Protein AF-A0A2M7L2T1-F1 (afdb_monomer)

Secondary structure (DSSP, 8-state):
--TTGGGT-HHHHHHHHHHHHHHHHHHHTTSS---EEEEEEGGGHHHHHHHHHH----SEEEEE----------

Nearest PDB structures (foldseek):
  4a27-assembly1_A  TM=7.426E-01  e=7.588E-02  Homo sapiens
  6lhr-assembly2_D  TM=7.704E-01  e=1.178E-01  Homo sapiens
  6lii-assembly2_C  TM=8.327E-01  e=1.701E-01  Homo sapiens
  4we3-assembly2_D  TM=7.602E-01  e=1.536E+00  Zingiber officinale
  4we3-assembly1_A  TM=6.955E-01  e=1.653E+00  Zingiber officinale

Radius of gyration: 16.8 Å; Cα contacts (8 Å, |Δi|>4): 50; chains: 1; bounding box: 35×46×33 Å

Structure (mmCIF, N/CA/C/O backbone):
data_AF-A0A2M7L2T1-F1
#
_entry.id   AF-A0A2M7L2T1-F1
#
loop_
_atom_site.group_PDB
_atom_site.id
_atom_site.type_symbol
_atom_site.label_atom_id
_atom_site.label_alt_id
_atom_site.label_comp_id
_atom_site.label_asym_id
_atom_site.label_entity_id
_atom_site.label_seq_id
_atom_site.pdbx_PDB_ins_code
_atom_site.Cartn_x
_atom_site.Cartn_y
_atom_site.Cartn_z
_atom_site.occupancy
_atom_site.B_iso_or_equiv
_atom_site.auth_seq_id
_atom_site.auth_comp_id
_atom_site.auth_asym_id
_atom_site.auth_atom_id
_atom_site.pdbx_PDB_model_num
ATOM 1 N N . MET A 1 1 ? -2.239 -7.924 -10.602 1.00 40.84 1 MET A N 1
ATOM 2 C CA . MET A 1 1 ? -1.863 -7.465 -11.959 1.00 40.84 1 MET A CA 1
ATOM 3 C C . MET A 1 1 ? -1.583 -5.964 -11.885 1.00 40.84 1 MET A C 1
ATOM 5 O O . MET A 1 1 ? -2.541 -5.229 -11.670 1.00 40.84 1 MET A O 1
ATOM 9 N N . PRO A 1 2 ? -0.324 -5.486 -11.922 1.00 49.75 2 PRO A N 1
ATOM 10 C CA . PRO A 1 2 ? -0.033 -4.073 -11.699 1.00 49.75 2 PRO A CA 1
ATOM 11 C C . PRO A 1 2 ? -0.265 -3.269 -12.983 1.00 49.75 2 PRO A C 1
ATOM 13 O O . PRO A 1 2 ? 0.097 -3.687 -14.077 1.00 49.75 2 PRO A O 1
ATOM 16 N N . ALA A 1 3 ? -0.870 -2.096 -12.836 1.00 51.59 3 ALA A N 1
ATOM 17 C CA . ALA A 1 3 ? -1.363 -1.246 -13.919 1.00 51.59 3 ALA A CA 1
ATOM 18 C C . ALA A 1 3 ? -0.297 -0.745 -14.922 1.00 51.59 3 ALA A C 1
ATOM 20 O O . ALA A 1 3 ? -0.654 -0.240 -15.982 1.00 51.59 3 ALA A O 1
ATOM 21 N N . VAL A 1 4 ? 1.000 -0.884 -14.626 1.00 56.06 4 VAL A N 1
ATOM 22 C CA . VAL A 1 4 ? 2.092 -0.384 -15.483 1.00 56.06 4 VAL A CA 1
ATOM 23 C C . VAL A 1 4 ? 2.299 -1.227 -16.750 1.00 56.06 4 VAL A C 1
ATOM 25 O O . VAL A 1 4 ? 2.580 -0.675 -17.812 1.00 56.06 4 VAL A O 1
ATOM 28 N N . THR A 1 5 ? 2.072 -2.545 -16.691 1.00 58.38 5 THR A N 1
ATOM 29 C CA . THR A 1 5 ? 2.172 -3.424 -17.872 1.00 58.38 5 THR A CA 1
ATOM 30 C C . THR A 1 5 ? 1.032 -3.198 -18.864 1.00 58.38 5 THR A C 1
ATOM 32 O O . THR A 1 5 ? 1.214 -3.418 -20.059 1.00 58.38 5 THR A O 1
ATOM 35 N N . LEU A 1 6 ? -0.112 -2.675 -18.404 1.00 57.25 6 LEU A N 1
ATOM 36 C CA . LEU A 1 6 ? -1.258 -2.327 -19.253 1.00 57.25 6 LEU A CA 1
ATOM 37 C C . LEU A 1 6 ? -0.918 -1.232 -20.285 1.00 57.25 6 LEU A C 1
ATOM 39 O O . LEU A 1 6 ? -1.546 -1.163 -21.337 1.00 57.25 6 LEU A O 1
ATOM 43 N N . LEU A 1 7 ? 0.088 -0.398 -19.999 1.00 71.12 7 LEU A N 1
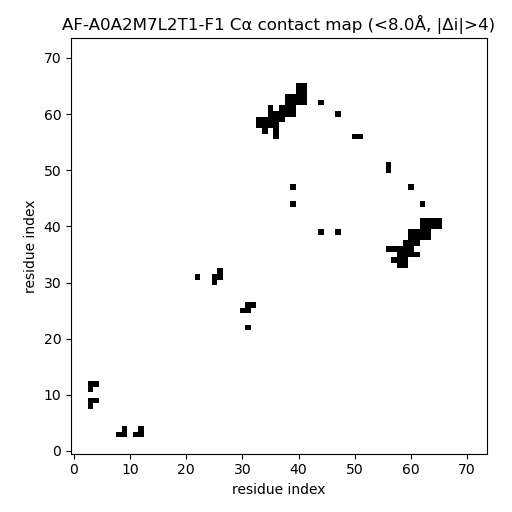ATOM 44 C CA . LEU A 1 7 ? 0.533 0.703 -20.861 1.00 71.12 7 LEU A CA 1
ATOM 45 C C . LEU A 1 7 ? 1.698 0.321 -21.795 1.00 71.12 7 LEU A C 1
ATOM 47 O O . LEU A 1 7 ? 2.205 1.181 -22.510 1.00 71.12 7 LEU A O 1
ATOM 51 N N . GLY A 1 8 ? 2.145 -0.944 -21.800 1.00 65.06 8 GLY A N 1
ATOM 52 C CA . GLY A 1 8 ? 3.245 -1.415 -22.657 1.00 65.06 8 GLY A CA 1
ATOM 53 C C . GLY A 1 8 ? 4.638 -0.897 -22.268 1.00 65.06 8 GLY A C 1
ATOM 54 O O . GLY A 1 8 ? 5.584 -1.037 -23.040 1.00 65.06 8 GLY A O 1
ATOM 55 N N . LEU A 1 9 ? 4.786 -0.308 -21.078 1.00 74.75 9 LEU A N 1
ATOM 56 C CA . LEU A 1 9 ? 6.035 0.277 -20.581 1.00 74.75 9 LEU A CA 1
ATOM 57 C C . LEU A 1 9 ? 6.858 -0.755 -19.794 1.00 74.75 9 LEU A C 1
ATOM 59 O O . LEU A 1 9 ? 7.015 -0.637 -18.580 1.00 74.75 9 LEU A O 1
ATOM 63 N N . ASN A 1 10 ? 7.359 -1.786 -20.480 1.00 74.69 10 ASN A N 1
ATOM 64 C CA . ASN A 1 10 ? 8.028 -2.919 -19.828 1.00 74.69 10 ASN A CA 1
ATOM 65 C C . ASN A 1 10 ? 9.286 -2.508 -19.036 1.00 74.69 10 ASN A C 1
ATOM 67 O O . ASN A 1 10 ? 9.436 -2.896 -17.885 1.00 74.69 10 ASN A O 1
ATOM 71 N N . GLU A 1 11 ? 10.129 -1.642 -19.601 1.00 75.19 11 GLU A N 1
ATOM 72 C CA . GLU A 1 11 ? 11.353 -1.155 -18.939 1.00 75.19 11 GLU A CA 1
ATOM 73 C C . GLU A 1 11 ? 11.043 -0.310 -17.686 1.00 75.19 11 GLU A C 1
ATOM 75 O O . GLU A 1 11 ? 11.706 -0.420 -16.657 1.00 75.19 11 GLU A O 1
ATOM 80 N N . ALA A 1 12 ? 9.971 0.490 -17.723 1.00 73.56 12 ALA A N 1
ATOM 81 C CA . ALA A 1 12 ? 9.524 1.250 -16.554 1.00 73.56 12 ALA A CA 1
ATOM 82 C C . ALA A 1 12 ? 8.935 0.341 -15.462 1.00 73.56 12 ALA A C 1
ATOM 84 O O . ALA A 1 12 ? 9.041 0.652 -14.276 1.00 73.56 12 ALA A O 1
ATOM 85 N N . ALA A 1 13 ? 8.311 -0.775 -15.850 1.00 76.50 13 ALA A N 1
ATOM 86 C CA . ALA A 1 13 ? 7.809 -1.776 -14.917 1.00 76.50 13 ALA A CA 1
ATOM 87 C C . ALA A 1 13 ? 8.955 -2.513 -14.207 1.00 76.50 13 ALA A C 1
ATOM 89 O O . ALA A 1 13 ? 8.888 -2.688 -12.992 1.00 76.50 13 ALA A O 1
ATOM 90 N N . GLU A 1 14 ? 10.004 -2.886 -14.946 1.00 80.69 14 GLU A N 1
ATOM 91 C CA . GLU A 1 14 ? 11.222 -3.509 -14.409 1.00 80.69 14 GLU A CA 1
ATOM 92 C C . GLU A 1 14 ? 11.907 -2.584 -13.401 1.00 80.69 14 GLU A C 1
ATOM 94 O O . GLU A 1 14 ? 12.094 -2.963 -12.248 1.00 80.69 14 GLU A O 1
ATOM 99 N N . HIS A 1 15 ? 12.140 -1.325 -13.780 1.00 83.44 15 HIS A N 1
ATOM 100 C CA . HIS A 1 15 ? 12.739 -0.345 -12.876 1.00 83.44 15 HIS A CA 1
ATOM 101 C C . HIS A 1 15 ? 11.908 -0.119 -11.603 1.00 83.44 15 HIS A C 1
ATOM 103 O O . HIS A 1 15 ? 12.446 0.044 -10.508 1.00 83.44 15 HIS A O 1
ATOM 109 N N . HIS A 1 16 ? 10.577 -0.120 -11.720 1.00 82.69 16 HIS A N 1
ATOM 110 C CA . HIS A 1 16 ? 9.708 -0.004 -10.553 1.00 82.69 16 HIS A CA 1
ATOM 111 C C . HIS A 1 16 ? 9.804 -1.242 -9.647 1.00 82.69 16 HIS A C 1
ATOM 113 O O . HIS A 1 16 ? 9.743 -1.104 -8.427 1.00 82.69 16 HIS A O 1
ATOM 119 N N . GLY A 1 17 ? 10.007 -2.429 -10.226 1.00 86.19 17 GLY A N 1
ATOM 120 C CA . GLY A 1 17 ? 10.326 -3.652 -9.491 1.00 86.19 17 GLY A CA 1
ATOM 121 C C . GLY A 1 17 ? 11.598 -3.509 -8.655 1.00 86.19 17 GLY A C 1
ATOM 122 O O . GLY A 1 17 ? 11.552 -3.761 -7.452 1.00 86.19 17 GLY A O 1
ATOM 123 N N . ASP A 1 18 ? 12.682 -2.999 -9.247 1.00 88.19 18 ASP A N 1
ATOM 124 C CA . ASP A 1 18 ? 13.958 -2.779 -8.547 1.00 88.19 18 ASP A CA 1
ATOM 125 C C . ASP A 1 18 ? 13.808 -1.825 -7.350 1.00 88.19 18 ASP A C 1
ATOM 127 O O . ASP A 1 18 ? 14.444 -1.995 -6.307 1.00 88.19 18 ASP A O 1
ATOM 131 N N . ILE A 1 19 ? 12.969 -0.792 -7.486 1.00 88.88 19 ILE A N 1
ATOM 132 C CA . ILE A 1 19 ? 12.670 0.151 -6.398 1.00 88.88 19 ILE A CA 1
ATOM 133 C C . ILE A 1 19 ? 11.931 -0.562 -5.263 1.00 88.88 19 ILE A C 1
ATOM 135 O O . ILE A 1 19 ? 12.267 -0.377 -4.093 1.00 88.88 19 ILE A O 1
ATOM 139 N N . LEU A 1 20 ? 10.930 -1.380 -5.592 1.00 89.31 20 LEU A N 1
ATOM 140 C CA . LEU A 1 20 ? 10.157 -2.121 -4.596 1.00 89.31 20 LEU A CA 1
ATOM 141 C C . LEU A 1 20 ? 11.023 -3.152 -3.860 1.00 89.31 20 LEU A C 1
ATOM 143 O O . LEU A 1 20 ? 10.872 -3.306 -2.648 1.00 89.31 20 LEU A O 1
ATOM 147 N N . GLU A 1 21 ? 11.959 -3.803 -4.553 1.00 90.44 21 GLU A N 1
ATOM 148 C CA . GLU A 1 21 ? 12.922 -4.722 -3.938 1.00 90.44 21 GLU A CA 1
ATOM 149 C C . GLU A 1 21 ? 13.835 -3.999 -2.937 1.00 90.44 21 GLU A C 1
ATOM 151 O O . GLU A 1 21 ? 13.983 -4.440 -1.795 1.00 90.44 21 GLU A O 1
ATOM 156 N N . GLN A 1 22 ? 14.378 -2.837 -3.315 1.00 89.94 22 GLN A N 1
ATOM 157 C CA . GLN A 1 22 ? 15.166 -1.994 -2.407 1.00 89.94 22 GLN A CA 1
ATOM 158 C C . GLN A 1 22 ? 14.352 -1.553 -1.184 1.00 89.94 22 GLN A C 1
ATOM 160 O O . GLN A 1 22 ? 14.846 -1.593 -0.057 1.00 89.94 22 GLN A O 1
ATOM 165 N N . CYS A 1 23 ? 13.084 -1.173 -1.374 1.00 87.50 23 CYS A N 1
ATOM 166 C CA . CYS A 1 23 ? 12.192 -0.871 -0.258 1.00 87.50 23 CYS A CA 1
ATOM 167 C C . CYS A 1 23 ? 12.013 -2.078 0.675 1.00 87.50 23 CYS A C 1
ATOM 169 O O . CYS A 1 23 ? 12.039 -1.896 1.891 1.00 87.50 23 CYS A O 1
ATOM 171 N N . GLY A 1 24 ? 11.886 -3.293 0.129 1.00 88.88 24 GLY A N 1
ATOM 172 C CA . GLY A 1 24 ? 11.837 -4.542 0.897 1.00 88.88 24 GLY A CA 1
ATOM 173 C C . GLY A 1 24 ? 13.050 -4.708 1.813 1.00 88.88 24 GLY A C 1
ATOM 174 O O . GLY A 1 24 ? 12.898 -4.887 3.019 1.00 88.88 24 GLY A O 1
ATOM 175 N N . GLN A 1 25 ? 14.254 -4.503 1.275 1.00 92.56 25 GLN A N 1
ATOM 176 C CA . GLN A 1 25 ? 15.490 -4.566 2.061 1.00 92.56 25 GLN A CA 1
ATOM 177 C C . GLN A 1 25 ? 15.517 -3.540 3.206 1.00 92.56 25 GLN A C 1
ATOM 179 O O . GLN A 1 25 ? 16.072 -3.818 4.270 1.00 92.56 25 GLN A O 1
ATOM 184 N N . PHE A 1 26 ? 14.939 -2.349 3.018 1.00 90.62 26 PHE A N 1
ATOM 185 C CA . PHE A 1 26 ? 14.848 -1.345 4.083 1.00 90.62 26 PHE A CA 1
ATOM 186 C C . PHE A 1 26 ? 13.820 -1.698 5.160 1.00 90.62 26 PHE A C 1
ATOM 188 O O . PHE A 1 26 ? 14.043 -1.361 6.326 1.00 90.62 26 PHE A O 1
ATOM 195 N N . PHE A 1 27 ? 12.735 -2.393 4.808 1.00 89.94 27 PHE A N 1
ATOM 196 C CA . PHE A 1 27 ? 11.809 -2.955 5.792 1.00 89.94 27 PHE A CA 1
ATOM 197 C C . PHE A 1 27 ? 12.479 -4.037 6.641 1.00 89.94 27 PHE A C 1
ATOM 199 O O . PHE A 1 27 ? 12.387 -3.980 7.867 1.00 89.94 27 PHE A O 1
ATOM 206 N N . ASP A 1 28 ? 13.216 -4.958 6.014 1.00 89.00 28 ASP A N 1
ATOM 207 C CA . ASP A 1 28 ? 13.933 -6.031 6.718 1.00 89.00 28 ASP A CA 1
ATOM 208 C C . ASP A 1 28 ? 14.973 -5.478 7.701 1.00 89.00 28 ASP A C 1
ATOM 210 O O . ASP A 1 28 ? 15.159 -5.993 8.803 1.00 89.00 28 ASP A O 1
ATOM 214 N N . GLN A 1 29 ? 15.626 -4.377 7.326 1.00 93.69 29 GLN A N 1
ATOM 215 C CA . GLN A 1 29 ? 16.594 -3.669 8.165 1.00 93.69 29 GLN A CA 1
ATOM 216 C C . GLN A 1 29 ? 15.947 -2.729 9.198 1.00 93.69 29 GLN A C 1
ATOM 218 O O . GLN A 1 29 ? 16.665 -2.004 9.884 1.00 93.69 29 GLN A O 1
ATOM 223 N N . GLN A 1 30 ? 14.613 -2.699 9.302 1.00 88.19 30 GLN A N 1
ATOM 224 C CA . GLN A 1 30 ? 13.847 -1.797 10.175 1.00 88.19 30 GLN A CA 1
ATOM 225 C C . GLN A 1 30 ? 14.133 -0.298 9.944 1.00 88.19 30 GLN A C 1
ATOM 227 O O . GLN A 1 30 ? 13.896 0.533 10.820 1.00 88.19 30 GLN A O 1
ATOM 232 N N . GLN A 1 31 ? 14.642 0.059 8.762 1.00 90.31 31 GLN A N 1
ATOM 233 C CA . GLN A 1 31 ? 14.908 1.443 8.357 1.00 90.31 31 GLN A CA 1
ATOM 234 C C . GLN A 1 31 ? 13.666 2.112 7.755 1.00 90.31 31 GLN A C 1
ATOM 236 O O . GLN A 1 31 ? 13.573 3.339 7.734 1.00 90.31 31 GLN A O 1
ATOM 241 N N . LEU A 1 32 ? 12.705 1.311 7.285 1.00 87.38 32 LEU A N 1
ATOM 242 C CA . LEU A 1 32 ? 11.396 1.762 6.831 1.00 87.38 32 LEU A CA 1
ATOM 243 C C . LEU A 1 32 ? 10.296 1.124 7.688 1.00 87.38 32 LEU A C 1
ATOM 245 O O . LEU A 1 32 ? 10.349 -0.068 7.981 1.00 87.38 32 LEU A O 1
ATOM 249 N N . SER A 1 33 ? 9.272 1.903 8.038 1.00 84.88 33 SER A N 1
ATOM 250 C CA . SER A 1 33 ? 8.125 1.436 8.826 1.00 84.88 33 SER A CA 1
ATOM 251 C C . SER A 1 33 ? 6.821 1.817 8.136 1.00 84.88 33 SER A C 1
ATOM 253 O O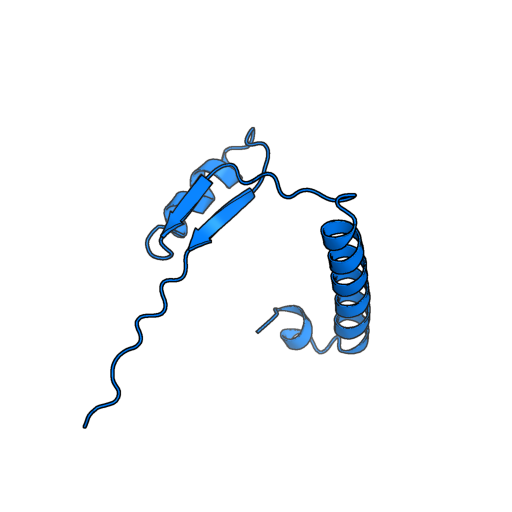 . SER A 1 33 ? 6.650 2.961 7.711 1.00 84.88 33 SER A O 1
ATOM 255 N N . ILE A 1 34 ? 5.879 0.876 8.049 1.00 86.25 34 ILE A N 1
ATOM 256 C CA . ILE A 1 34 ? 4.525 1.157 7.558 1.00 86.25 34 ILE A CA 1
ATOM 257 C C . ILE A 1 34 ? 3.684 1.651 8.730 1.00 86.25 34 ILE A C 1
ATOM 259 O O . IL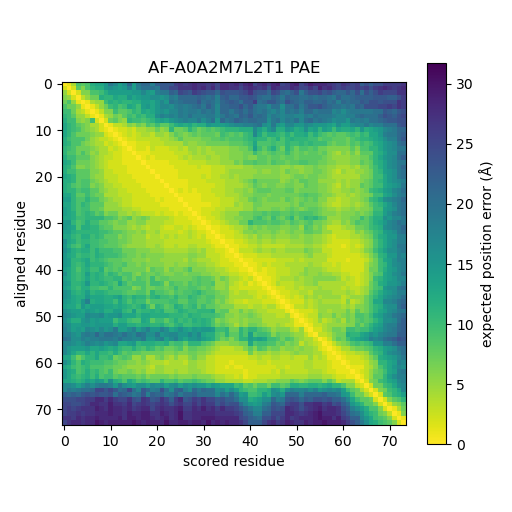E A 1 34 ? 3.528 0.951 9.727 1.00 86.25 34 ILE A O 1
ATOM 263 N N . PHE A 1 35 ? 3.109 2.844 8.598 1.00 88.88 35 PHE A N 1
ATOM 264 C CA . PHE A 1 35 ? 2.100 3.331 9.532 1.00 88.88 35 PHE A CA 1
ATOM 265 C C . PHE A 1 35 ? 0.708 3.040 8.965 1.00 88.88 35 PHE A C 1
ATOM 267 O O . PHE A 1 35 ? 0.259 3.715 8.036 1.00 88.88 35 PHE A O 1
ATOM 274 N N . VAL A 1 36 ? 0.057 2.004 9.496 1.00 87.88 36 VAL A N 1
ATOM 275 C CA . VAL A 1 36 ? -1.323 1.644 9.149 1.00 87.88 36 VAL A CA 1
ATOM 276 C C . VAL A 1 36 ? -2.266 2.408 10.067 1.00 87.88 36 VAL A C 1
ATOM 278 O O . VAL A 1 36 ? -2.190 2.275 11.287 1.00 87.88 36 VAL A O 1
ATOM 281 N N . SER A 1 37 ? -3.130 3.225 9.476 1.00 86.38 37 SER A N 1
ATOM 282 C CA . SER A 1 37 ? -4.107 4.035 10.209 1.00 86.38 37 SER A CA 1
ATOM 283 C C . SER A 1 37 ? -5.380 3.244 10.480 1.00 86.38 37 SER A C 1
ATOM 285 O O . SER A 1 37 ? -5.978 3.380 11.542 1.00 86.38 37 SER A O 1
ATOM 287 N N . GLU A 1 38 ? -5.793 2.434 9.505 1.00 86.25 38 GLU A N 1
ATOM 288 C CA . GLU A 1 38 ? -7.051 1.697 9.528 1.00 86.25 38 GLU A CA 1
ATOM 289 C C . GLU A 1 38 ? -6.953 0.463 8.626 1.00 86.25 38 GLU A C 1
ATOM 291 O O . GLU A 1 38 ? -6.318 0.516 7.569 1.00 86.25 38 GLU A O 1
ATOM 296 N N . THR A 1 39 ? -7.593 -0.631 9.038 1.00 88.19 39 THR A N 1
ATOM 297 C CA . THR A 1 39 ? -7.737 -1.849 8.236 1.00 88.19 39 THR A CA 1
ATOM 298 C C . THR A 1 39 ? -9.221 -2.137 8.059 1.00 88.19 39 THR A C 1
ATOM 300 O O . THR A 1 39 ? -9.939 -2.248 9.051 1.00 88.19 39 THR A O 1
ATOM 303 N N . LEU A 1 40 ? -9.677 -2.259 6.814 1.00 87.06 40 LEU A N 1
ATOM 304 C CA . LEU A 1 40 ? -11.076 -2.511 6.465 1.00 87.06 40 LEU A CA 1
ATOM 305 C C . LEU A 1 40 ? -11.200 -3.797 5.637 1.00 87.06 40 LEU A C 1
ATOM 307 O O . LEU A 1 40 ? -10.269 -4.142 4.908 1.00 87.06 40 LEU A O 1
ATOM 311 N N . PRO A 1 41 ? -12.332 -4.516 5.699 1.00 86.69 41 PRO A N 1
ATOM 312 C CA . PRO A 1 41 ? -12.578 -5.620 4.778 1.00 86.69 41 PRO A CA 1
ATOM 313 C C . PRO A 1 41 ? -12.704 -5.098 3.341 1.00 86.69 41 PRO A C 1
ATOM 315 O O . PRO A 1 41 ? -13.162 -3.975 3.118 1.00 86.69 41 PRO A O 1
ATOM 318 N N . LEU A 1 42 ? -12.350 -5.925 2.352 1.00 86.31 42 LEU A N 1
ATOM 319 C CA . LEU A 1 42 ? -12.445 -5.564 0.928 1.00 86.31 42 LEU A CA 1
ATOM 320 C C . LEU A 1 42 ? -13.836 -5.038 0.522 1.00 86.31 42 LEU A C 1
ATOM 322 O O . LEU A 1 42 ? -13.940 -4.137 -0.307 1.00 86.31 42 LEU A O 1
ATOM 326 N N . GLU A 1 43 ? -14.902 -5.556 1.133 1.00 85.50 43 GLU A N 1
ATOM 327 C CA . GLU A 1 43 ? -16.289 -5.114 0.917 1.00 85.50 43 GLU A CA 1
ATOM 328 C C . GLU A 1 43 ? -16.491 -3.615 1.202 1.00 85.50 43 GLU A C 1
ATOM 330 O O . GLU A 1 43 ? -17.342 -2.967 0.596 1.00 85.50 43 GLU A O 1
ATOM 335 N N . GLN A 1 44 ? -15.668 -3.051 2.089 1.00 84.25 44 GLN A N 1
ATOM 336 C CA . GLN A 1 44 ? -15.687 -1.651 2.507 1.00 84.25 44 GLN A CA 1
ATOM 337 C C . GLN A 1 44 ? -14.634 -0.805 1.774 1.00 84.25 44 GLN A C 1
ATOM 339 O O . GLN A 1 44 ? -14.318 0.308 2.193 1.00 84.25 44 GLN A O 1
ATOM 344 N N . ALA A 1 45 ? -14.112 -1.273 0.634 1.00 84.50 45 ALA A N 1
ATOM 345 C CA . ALA A 1 45 ? -13.161 -0.511 -0.180 1.00 84.50 45 ALA A CA 1
ATOM 346 C C . ALA A 1 45 ? -13.676 0.893 -0.551 1.00 84.50 45 ALA A C 1
ATOM 348 O O . ALA A 1 45 ? -12.912 1.856 -0.562 1.00 84.50 45 ALA A O 1
ATOM 349 N N . ALA A 1 46 ? -14.980 1.036 -0.808 1.00 81.88 46 ALA A N 1
ATOM 350 C CA . ALA A 1 46 ? -15.584 2.334 -1.103 1.00 81.88 46 ALA A CA 1
ATOM 351 C C . ALA A 1 46 ? -15.571 3.279 0.113 1.00 81.88 46 ALA A C 1
ATOM 353 O O . ALA A 1 46 ? -15.447 4.495 -0.044 1.00 81.88 46 ALA A O 1
ATOM 354 N N . ASP A 1 47 ? -15.678 2.732 1.325 1.00 78.69 47 ASP A N 1
ATOM 355 C CA . ASP A 1 47 ? -15.618 3.507 2.561 1.00 78.69 47 ASP A CA 1
ATOM 356 C C . ASP A 1 47 ? -14.182 3.949 2.874 1.00 78.69 47 ASP A C 1
ATOM 358 O O . ASP A 1 47 ? -14.012 5.057 3.369 1.00 78.69 47 ASP A O 1
ATOM 362 N N . ALA A 1 48 ? -13.157 3.180 2.479 1.00 76.56 48 ALA A N 1
ATOM 363 C CA . ALA A 1 48 ? -11.738 3.555 2.594 1.00 76.56 48 ALA A CA 1
ATOM 364 C C . ALA A 1 48 ? -11.352 4.811 1.780 1.00 76.56 48 ALA A C 1
ATOM 366 O O . ALA A 1 48 ? -10.416 5.540 2.131 1.00 76.56 48 ALA A O 1
ATOM 367 N N . HIS A 1 49 ? -12.071 5.090 0.688 1.00 75.44 49 HIS A N 1
ATOM 368 C CA . HIS A 1 49 ? -11.808 6.250 -0.169 1.00 75.44 49 HIS A CA 1
ATOM 369 C C . HIS A 1 49 ? -12.244 7.574 0.470 1.00 75.44 49 HIS A C 1
ATOM 371 O O . HIS A 1 49 ? -11.515 8.559 0.372 1.00 75.44 49 HIS A O 1
ATOM 377 N N . ARG A 1 50 ? -13.381 7.604 1.181 1.00 78.62 50 ARG A N 1
ATOM 378 C CA . ARG A 1 50 ? -13.914 8.840 1.792 1.00 78.62 50 ARG A CA 1
ATOM 379 C C . ARG A 1 50 ? -12.927 9.530 2.754 1.00 78.62 50 ARG A C 1
ATOM 381 O O . ARG A 1 50 ? -12.724 10.734 2.600 1.00 78.62 50 ARG A O 1
ATOM 388 N N . PRO A 1 51 ? -12.292 8.827 3.715 1.00 71.19 51 PRO A N 1
ATOM 389 C CA . PRO A 1 51 ? -11.281 9.424 4.579 1.00 71.19 51 PRO A CA 1
ATOM 390 C C . PRO A 1 51 ? -10.046 9.909 3.809 1.00 71.19 51 PRO A C 1
ATOM 392 O O . PRO A 1 51 ? -9.492 10.965 4.110 1.00 71.19 51 PRO A O 1
ATOM 395 N N . THR A 1 52 ? -9.625 9.144 2.797 1.00 72.25 52 THR A N 1
ATOM 396 C CA . THR A 1 52 ? -8.443 9.449 1.977 1.00 72.25 52 THR A CA 1
ATOM 397 C C . THR A 1 52 ? -8.651 10.718 1.144 1.00 72.25 52 THR A C 1
ATOM 399 O O . THR A 1 52 ? -7.744 11.541 1.032 1.00 72.25 52 THR A O 1
ATOM 402 N N . GLU A 1 53 ? -9.856 10.909 0.603 1.00 76.25 53 GLU A N 1
ATOM 403 C CA . GLU A 1 53 ? -10.242 12.081 -0.191 1.00 76.25 53 GLU A CA 1
ATOM 404 C C . GLU A 1 53 ? -10.490 13.331 0.660 1.00 76.25 53 GLU A C 1
ATOM 406 O O . GLU A 1 53 ? -10.174 14.438 0.223 1.00 76.25 53 GLU A O 1
ATOM 411 N N . ALA A 1 54 ? -11.020 13.174 1.878 1.00 75.31 54 ALA A N 1
ATOM 412 C CA . ALA A 1 54 ? -11.271 14.291 2.793 1.00 75.31 54 ALA A CA 1
ATOM 413 C C . ALA A 1 54 ? -9.979 15.011 3.232 1.00 75.31 54 ALA A C 1
ATOM 415 O O . ALA A 1 54 ? -10.018 16.187 3.601 1.00 75.31 54 ALA A O 1
ATOM 416 N N . GLY A 1 55 ? -8.835 14.323 3.154 1.00 67.94 55 GLY A N 1
ATOM 417 C CA . GLY A 1 55 ? -7.533 14.841 3.559 1.00 67.94 55 GLY A CA 1
ATOM 418 C C . GLY A 1 55 ? -7.352 14.891 5.081 1.00 67.94 55 GLY A C 1
ATOM 419 O O . GLY A 1 55 ? -8.296 14.801 5.859 1.00 67.94 55 GLY A O 1
ATOM 420 N N . GLY A 1 56 ? -6.099 15.015 5.530 1.00 72.25 56 GLY A N 1
ATOM 421 C CA . GLY A 1 56 ? -5.758 15.105 6.959 1.00 72.25 56 GLY A CA 1
ATOM 422 C C . GLY A 1 56 ? -5.493 13.769 7.659 1.00 72.25 56 GLY A C 1
ATOM 423 O O . GLY A 1 56 ? -5.139 13.767 8.837 1.00 72.25 56 GLY A O 1
ATOM 424 N N . MET A 1 57 ? -5.593 12.642 6.952 1.00 75.75 57 MET A N 1
ATOM 425 C CA . MET A 1 57 ? -5.133 11.357 7.474 1.00 75.75 57 MET A CA 1
ATOM 426 C C . MET A 1 57 ? -3.631 11.160 7.279 1.00 75.75 57 MET A C 1
ATOM 428 O O . MET A 1 57 ? -3.088 11.362 6.194 1.00 75.75 57 MET A O 1
ATOM 432 N N . SER A 1 58 ? -2.974 10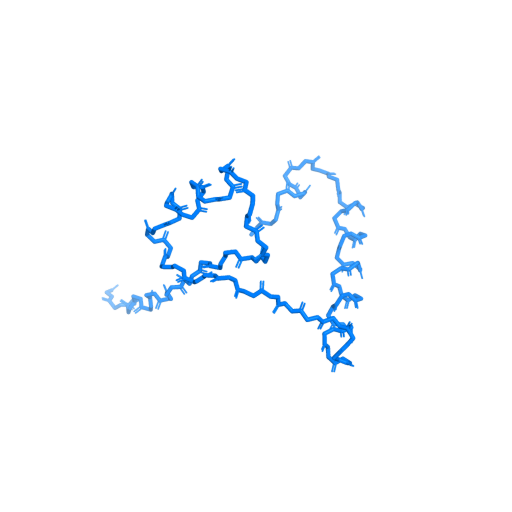.717 8.349 1.00 78.62 58 SER A N 1
ATOM 433 C CA . SER A 1 58 ? -1.588 10.252 8.342 1.00 78.62 58 SER A CA 1
ATOM 434 C C . SER A 1 58 ? -1.573 8.733 8.317 1.00 78.62 58 SER A C 1
ATOM 436 O O . SER A 1 58 ? -2.240 8.118 9.145 1.00 78.62 58 SER A O 1
ATOM 438 N N . GLY A 1 59 ? -0.780 8.141 7.425 1.00 84.19 59 GLY A N 1
ATOM 439 C CA . GLY A 1 59 ? -0.627 6.689 7.286 1.00 84.19 59 GLY A CA 1
ATOM 440 C C . GLY A 1 59 ? -1.344 6.101 6.079 1.00 84.19 59 GLY A C 1
ATOM 441 O O . GLY A 1 59 ? -1.608 6.796 5.097 1.00 84.19 59 GLY A O 1
ATOM 442 N N . LYS A 1 60 ? -1.572 4.790 6.124 1.00 86.75 60 LYS A N 1
ATOM 443 C CA . LYS A 1 60 ? -2.193 4.004 5.055 1.00 86.75 60 LYS A CA 1
ATOM 444 C C . LYS A 1 60 ? -3.454 3.317 5.566 1.00 86.75 60 LYS A C 1
ATOM 446 O O . LYS A 1 60 ? -3.438 2.743 6.653 1.00 86.75 60 LYS A O 1
ATOM 451 N N . VAL A 1 61 ? -4.506 3.344 4.752 1.00 88.06 61 VAL A N 1
ATOM 452 C CA . VAL A 1 61 ? -5.667 2.462 4.914 1.00 88.06 61 VAL A CA 1
ATOM 453 C C . VAL A 1 61 ? -5.361 1.159 4.183 1.00 88.06 61 VAL A C 1
ATOM 455 O O . VAL A 1 61 ? -4.950 1.184 3.022 1.00 88.06 61 VAL A O 1
ATOM 458 N N . VAL A 1 62 ? -5.507 0.034 4.873 1.00 88.94 62 VAL A N 1
ATOM 459 C CA . VAL A 1 62 ? -5.244 -1.306 4.344 1.00 88.94 62 VAL A CA 1
ATOM 460 C C . VAL A 1 62 ? -6.569 -2.028 4.145 1.00 88.94 62 VAL A C 1
ATOM 462 O O . VAL A 1 62 ? -7.465 -1.931 4.977 1.00 88.94 62 VAL A O 1
ATOM 465 N N . LEU A 1 63 ? -6.693 -2.755 3.037 1.00 88.75 63 LEU A N 1
ATOM 466 C CA . LEU A 1 63 ? -7.842 -3.615 2.785 1.00 88.75 63 LEU A CA 1
ATOM 467 C C . LEU A 1 63 ? -7.443 -5.067 3.004 1.00 88.75 63 LEU A C 1
ATOM 469 O O . LEU A 1 63 ? -6.518 -5.563 2.359 1.00 88.75 63 LEU A O 1
ATOM 473 N N . GLU A 1 64 ? -8.139 -5.740 3.911 1.00 89.06 64 GLU A N 1
ATOM 474 C CA . GLU A 1 64 ? -7.965 -7.166 4.133 1.00 89.06 64 GLU A CA 1
ATOM 475 C C . GLU A 1 64 ? -8.782 -7.936 3.096 1.00 89.06 64 GLU A C 1
ATOM 477 O O . GLU A 1 64 ? -10.012 -7.844 3.02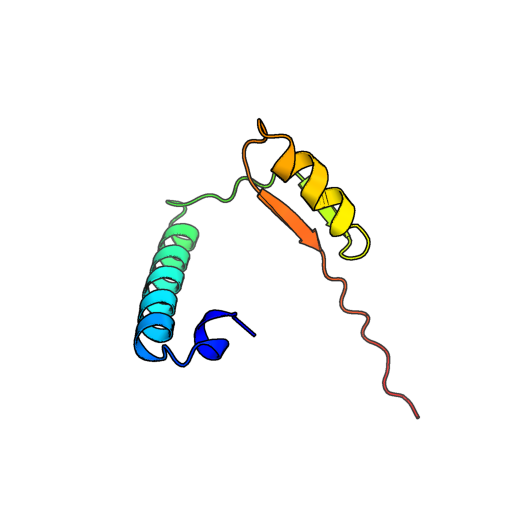3 1.00 89.06 64 GLU A O 1
ATOM 482 N N . VAL A 1 65 ? -8.068 -8.682 2.257 1.00 87.56 65 VAL A N 1
ATOM 483 C CA . VAL A 1 65 ? -8.662 -9.616 1.308 1.00 87.56 65 VAL A CA 1
ATOM 484 C C . VAL A 1 65 ? -8.727 -10.974 1.992 1.00 87.56 65 VAL A C 1
ATOM 486 O O . VAL A 1 65 ? -7.718 -11.658 2.133 1.00 87.56 65 VAL A O 1
ATOM 489 N N . GLN A 1 66 ? -9.907 -11.355 2.479 1.00 74.56 66 GLN A N 1
ATOM 490 C CA . GLN A 1 66 ? -10.090 -12.716 2.971 1.00 74.56 66 GLN A CA 1
ATOM 491 C C . GLN A 1 66 ? -10.099 -13.645 1.760 1.00 74.56 66 GLN A C 1
ATOM 493 O O . GLN A 1 66 ? -10.921 -13.483 0.855 1.00 74.56 66 GLN A O 1
ATOM 498 N N . HIS A 1 67 ? -9.166 -14.596 1.712 1.00 60.62 67 HIS A N 1
ATOM 499 C CA . HIS A 1 67 ? -9.271 -15.691 0.763 1.00 60.62 67 HIS A CA 1
ATOM 500 C C . HIS A 1 67 ? -10.458 -16.530 1.224 1.00 60.62 67 HIS A C 1
ATOM 502 O O . HIS A 1 67 ? -10.368 -17.278 2.192 1.00 60.62 67 HIS A O 1
ATOM 508 N N . THR A 1 68 ? -11.612 -16.359 0.581 1.00 55.28 68 THR A N 1
ATOM 509 C CA . THR A 1 68 ? -12.581 -17.446 0.572 1.00 55.28 68 THR A CA 1
ATOM 510 C C . THR A 1 68 ? -11.916 -18.540 -0.249 1.00 55.28 68 THR A C 1
ATOM 512 O O . THR A 1 68 ? -11.946 -18.492 -1.478 1.00 55.28 68 THR A O 1
ATOM 515 N N . ASP A 1 69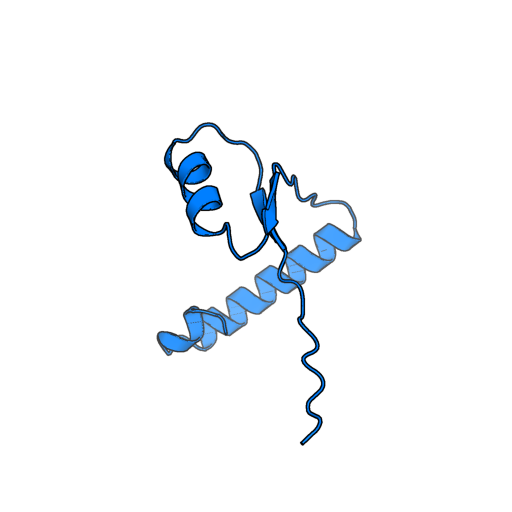 ? -11.230 -19.460 0.427 1.00 49.56 69 ASP A N 1
ATOM 516 C CA . ASP A 1 69 ? -11.011 -20.807 -0.080 1.00 49.56 69 ASP A CA 1
ATOM 517 C C . ASP A 1 69 ? -12.413 -21.398 -0.277 1.00 49.56 69 ASP A C 1
ATOM 519 O O . ASP A 1 69 ? -12.990 -22.024 0.609 1.00 49.56 69 ASP A O 1
ATOM 523 N N . GLY A 1 70 ? -13.040 -21.067 -1.404 1.00 47.22 70 GLY A N 1
ATOM 524 C CA . G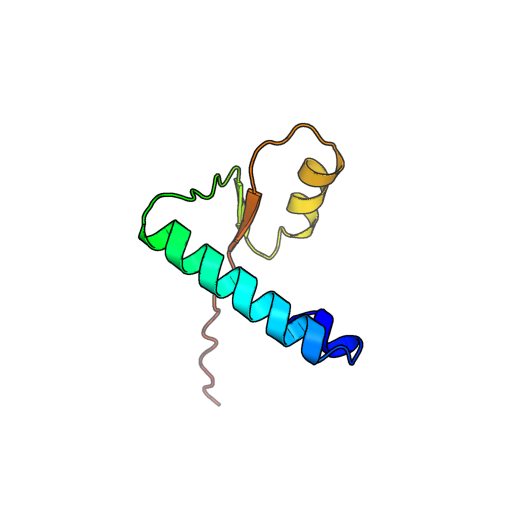LY A 1 70 ? -14.179 -21.820 -1.882 1.00 47.22 70 GLY A CA 1
ATOM 525 C C . GLY A 1 70 ? -13.629 -23.176 -2.273 1.00 47.22 70 GLY A C 1
ATOM 526 O O . GLY A 1 70 ? -12.934 -23.269 -3.280 1.00 47.22 70 GLY A O 1
ATOM 527 N N . GLU A 1 71 ? -13.893 -24.186 -1.446 1.00 48.28 71 GLU A N 1
ATOM 528 C CA . GLU A 1 71 ? -13.789 -25.596 -1.806 1.00 48.28 71 GLU A CA 1
ATOM 529 C C . GLU A 1 71 ? -14.363 -25.792 -3.220 1.00 48.28 71 GLU A C 1
ATOM 531 O O . GLU A 1 71 ? -15.575 -25.732 -3.438 1.00 48.28 71 GLU A O 1
ATOM 536 N N . GLU A 1 72 ? -13.475 -25.981 -4.199 1.00 49.50 72 GLU A N 1
ATOM 537 C CA . GLU A 1 72 ? -13.814 -26.549 -5.500 1.00 49.50 72 GLU A CA 1
ATOM 538 C C . GLU A 1 72 ? -14.113 -28.041 -5.286 1.00 49.50 72 GLU A C 1
ATOM 540 O O . GLU A 1 72 ? -13.271 -28.897 -5.536 1.00 49.50 72 GLU A O 1
ATOM 545 N N . ASP A 1 73 ? -15.312 -28.347 -4.792 1.00 39.41 73 ASP A N 1
ATOM 546 C CA . ASP A 1 73 ? -15.902 -29.685 -4.842 1.00 39.41 73 ASP A CA 1
ATOM 547 C C . ASP A 1 73 ? -17.192 -29.624 -5.675 1.00 39.41 73 ASP A C 1
ATOM 549 O O . ASP A 1 73 ? -18.262 -29.261 -5.175 1.00 39.41 73 ASP A O 1
ATOM 553 N N . ALA A 1 74 ? -17.074 -29.967 -6.965 1.00 38.06 74 ALA A N 1
ATOM 554 C CA . ALA A 1 74 ? -18.122 -30.588 -7.789 1.00 38.06 74 ALA A CA 1
ATOM 555 C C . ALA A 1 74 ? -17.548 -31.144 -9.103 1.00 38.06 74 ALA A C 1
ATOM 557 O O . ALA A 1 74 ? -17.008 -30.349 -9.906 1.00 38.06 74 ALA A O 1
#

Solvent-accessible surface area (backbone atoms only — not comparable to full-atom values): 4774 Å² total; per-residue (Å²): 135,70,77,50,61,79,73,70,40,58,70,63,44,52,55,51,47,56,51,52,52,54,50,49,56,32,41,78,68,67,76,46,81,88,53,72,65,46,78,41,52,53,92,44,53,74,62,60,46,56,56,65,71,71,53,91,74,75,67,37,79,44,68,48,76,77,78,77,79,69,81,89,81,131

Foldseek 3Di:
DDCPVVVVPVVVVVVVVVVVVVVVVCVVVVVDDADEPEEEEPVCPVVLVVVVVVDDDDGDYHYDDDPPPPPPDD

pLDDT: mean 76.79, std 14.59, range [38.06, 93.69]

Mean predicted aligned error: 10.32 Å

Sequence (74 aa):
MPAVTLLGLNEAAEHHGDILEQCGQFFDQQQLSIFVSETLPLEQAADAHRPTEAGGMSGKVVLEVQHTDGEEDA

=== Feature glossary ===
Key to the feature types in this record:

Secondary structure (8-state, DSSP). Secondary structure is the local, repeating backbone conformation. DSSP classifies it into eight states by reading the hydrogen-bond network: three helix types (H, G, I), two β types (E, B), two non-regular types (T, S), and unstruct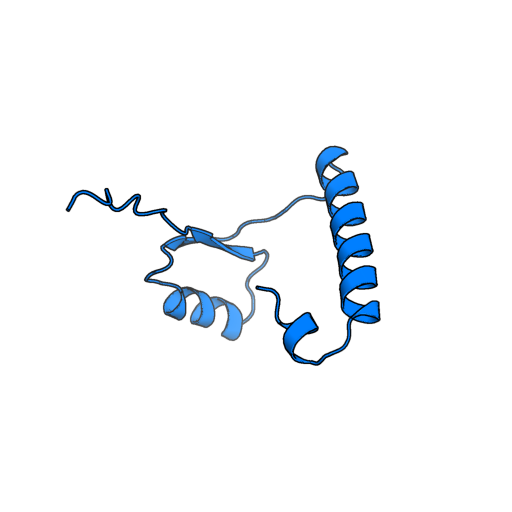ured coil (-).

Backbone torsions (φ/ψ). Backbone dihedral angles. Every residue except chain termini has a φ (preceding-C → N → Cα → C) and a ψ (N → Cα → C → next-N). They are reported in degrees following the IUPAC sign convention. Secondary structure is essentially a statement about which (φ, ψ) basin each residue occupies.

Predicted aligned error. Predicted Aligned Error (PAE) is an AlphaFold confidence matrix: entry (i, j) is the expected error in the position of residue j, in ångströms, when the prediction is superimposed on the true structure at residue i. Low PAE within a block of residues means that block is internally rigid and well-predicted; high PAE between two blocks means their relative placement is uncertain even if each block individually is confident.

B-factor. B-factor (Debye–Waller factor) reflects atomic displacement in the crystal lattice. It is an experimental observable (units Å²), not a prediction; low values mean the atom is pinned down, high values mean it moves or is heterogeneous across the crystal.

Secondary structure (3-state, P-SEA). Three-state secondary structure (P-SEA) collapses the eight DSSP classes into helix (a), strand (b), and coil (c). P-SEA assigns these from Cα geometry alone — distances and angles — without requiring backbone oxygens, so it works on any Cα trace.

Sequence. Primary structure: the covalent order of the twenty standard amino acids along the backbone. Two proteins with the same sequence will (almost always) fold to the same structure; two with 30% identity often share a fold but not the details.

pLDDT. pLDDT is the predicted lDDT-Cα score: AlphaFold's confidence that the local environment of each residue (all inter-atomic distances within 15 Å) is correctly placed. It is a per-residue number between 0 and 100, with higher meaning more reliable.

InterPro / GO / CATH / organism. Functional annotations link the protein to curated databases. InterPro entries identify conserved domains and families by matching the sequence against member-database signatures (Pfam, PROSITE, CDD, …). Gene Ontology (GO) terms describe molecular function, biological process, and cellular component in a controlled vocabulary. CATH places the structure in a hierarchical fold classification (Class/Architecture/Topology/Homologous-superfamily). The organism is the source species.

Contact-map, Ramachandran, and PAE plots. Three diagnostic plots accompany the record. The Cα contact map visualizes the tertiary structure as a 2D adjacency matrix (8 Å cutoff, sequence-local contacts suppressed). The Ramachandran plot shows the distribution of backbone (φ, ψ) torsions, with points in the α and β basins reflecting secondary structure content. The PAE plot shows AlphaFold's inter-residue confidence as a color matrix.

mmCIF coordinates. The mmCIF table is the protein's shape written out atom by atom. For each backbone N, Cα, C, and carbonyl O, it records an (x, y, z) coordinate triple in Å plus the residue type, chain letter, and residue number.

Radius of gyration, Cα contacts, bounding box. Three whole-structure scalars: the radius of gyration (RMS distance of Cα from centroid, in Å), the count of Cα–Cα contacts (pairs closer than 8 Å and separated by more than four residues in sequence — i.e. tertiary, not local, contacts), and the bounding-box dimensions. Together they distinguish compact globular folds from extended fibres or disordered chains.

Foldseek 3Di. The Foldseek 3Di string encodes local tertiary geometry as a 20-letter alphabet — one character per residue — derived from the relative positions of nearby Cα atoms. Unlike the amino-acid sequence, 3Di is a direct function of the 3D struc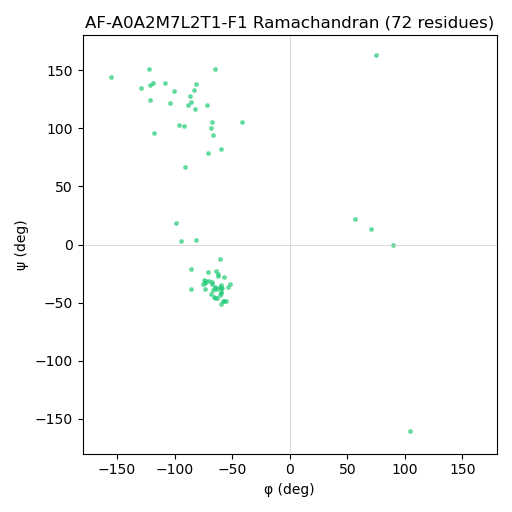ture, so two proteins with the same fold have similar 3Di strings even at low sequence identity.

Rendered structure images. Six rendered views show the 3D structure from the faces of a cube — i.e. along ±x, ±y, ±z. Rendering representation is drawn randomly per protein from cartoon (secondary-structure ribbons), sticks (backbone bonds), or molecular surface; coloring is either N→C rainbow (blue at the N-terminus through red at the C-terminus) or one color per chain.

Nearest PDB structures. The Foldseek neighbor list gives the closest experimentally determined structures in the PDB, ranked by structural alignment. TM-score near 1 means near-identical fold; near 0.3 means only rough topology match. This is how one finds what a novel AlphaFold prediction most resembles in the solved-structure universe.

Solvent-accessible surface area. SASA measures how much of the protein is reachable by solvent. It is computed by rolling a water-sized probe over the atomic surface and summing the exposed area (Å²). Per-residue SASA distinguishes core (buried, low SASA) from surface (exposed, high SASA) residues; total SASA is a whole-molecule size measure.